Protein AF-A0A5K1A9E9-F1 (afdb_monomer_lite)

Structure (mmCIF, N/CA/C/O backbone):
data_AF-A0A5K1A9E9-F1
#
_entry.id   AF-A0A5K1A9E9-F1
#
loop_
_atom_site.group_PDB
_atom_site.id
_atom_site.type_symbol
_atom_site.label_atom_id
_atom_site.label_alt_id
_atom_site.label_comp_id
_atom_site.label_asym_id
_atom_site.label_entity_id
_atom_site.label_seq_id
_atom_site.pdbx_PDB_ins_code
_atom_site.Cartn_x
_atom_site.Cartn_y
_atom_site.Cartn_z
_atom_site.occupancy
_atom_site.B_iso_or_equiv
_atom_site.auth_seq_id
_atom_site.auth_comp_id
_atom_site.auth_asym_id
_atom_site.auth_atom_id
_atom_site.pdbx_PDB_model_num
ATOM 1 N N . CYS A 1 1 ? 21.323 3.887 -37.472 1.00 54.00 1 CYS A N 1
ATOM 2 C CA . CYS A 1 1 ? 20.163 4.220 -36.609 1.00 54.00 1 CYS A CA 1
ATOM 3 C C . CYS A 1 1 ? 19.607 3.032 -35.812 1.00 54.00 1 CYS A C 1
ATOM 5 O O . CYS A 1 1 ? 19.124 3.246 -34.710 1.00 54.00 1 CYS A O 1
ATOM 7 N N . SER A 1 2 ? 19.722 1.786 -36.285 1.00 60.56 2 SER A N 1
ATOM 8 C CA . SER A 1 2 ? 19.148 0.606 -35.610 1.00 60.56 2 SER A CA 1
ATOM 9 C C . SER A 1 2 ? 19.719 0.317 -34.211 1.00 60.56 2 SER A C 1
ATOM 11 O O . SER A 1 2 ? 18.973 -0.056 -33.315 1.00 60.56 2 SER A O 1
ATOM 13 N N . HIS A 1 3 ? 21.013 0.575 -33.982 1.00 58.12 3 HIS A N 1
ATOM 14 C CA . HIS A 1 3 ? 21.652 0.378 -32.671 1.00 58.12 3 HIS A CA 1
ATOM 15 C C . HIS A 1 3 ? 21.082 1.294 -31.573 1.00 58.12 3 HIS A C 1
ATOM 17 O O . HIS A 1 3 ? 20.880 0.847 -30.447 1.00 58.12 3 HIS A O 1
ATOM 23 N N . ALA A 1 4 ? 20.771 2.552 -31.904 1.00 62.50 4 ALA A N 1
ATOM 24 C CA . ALA A 1 4 ? 20.155 3.491 -30.966 1.00 62.50 4 ALA A CA 1
ATOM 25 C C . ALA A 1 4 ? 18.719 3.064 -30.604 1.00 62.50 4 ALA A C 1
ATOM 27 O O .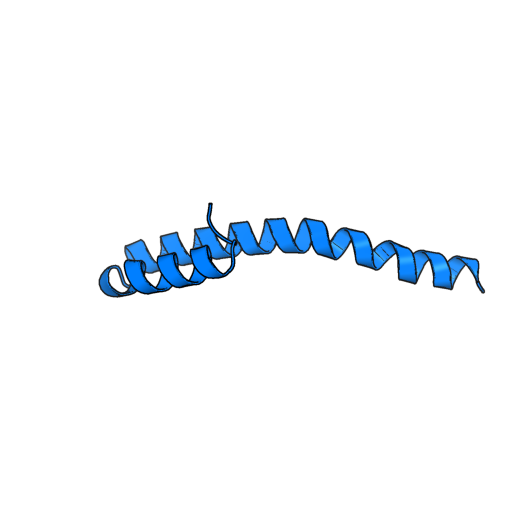 ALA A 1 4 ? 18.332 3.104 -29.440 1.00 62.50 4 ALA A O 1
ATOM 28 N N . ILE A 1 5 ? 17.961 2.565 -31.585 1.00 68.00 5 ILE A N 1
ATOM 29 C CA . ILE A 1 5 ? 16.590 2.068 -31.396 1.00 68.00 5 ILE A CA 1
ATOM 30 C C . ILE A 1 5 ? 16.578 0.794 -30.530 1.00 68.00 5 ILE A C 1
ATOM 32 O O . ILE A 1 5 ? 15.762 0.680 -29.618 1.00 68.00 5 ILE A O 1
ATOM 36 N N . SER A 1 6 ? 17.515 -0.139 -30.737 1.00 63.28 6 SER A N 1
ATOM 37 C CA . SER A 1 6 ? 17.629 -1.346 -29.902 1.00 63.28 6 SER A CA 1
ATOM 38 C C . SER A 1 6 ? 18.019 -1.051 -28.452 1.00 63.28 6 SER A C 1
ATOM 40 O O . SER A 1 6 ? 17.578 -1.770 -27.557 1.00 63.28 6 SER A O 1
ATOM 42 N N . GLN A 1 7 ? 18.810 -0.004 -28.199 1.00 66.25 7 GLN A N 1
ATOM 43 C CA . GLN A 1 7 ? 19.156 0.410 -26.835 1.00 66.25 7 GLN A CA 1
ATOM 44 C C . GLN A 1 7 ? 17.976 1.081 -26.118 1.00 66.25 7 GLN A C 1
ATOM 46 O O . GLN A 1 7 ? 17.751 0.802 -24.943 1.00 66.25 7 GLN A O 1
ATOM 51 N N . LEU A 1 8 ? 17.165 1.878 -26.826 1.00 60.12 8 LEU A N 1
ATOM 52 C CA . LEU A 1 8 ? 15.908 2.420 -26.288 1.00 60.12 8 LEU A CA 1
ATOM 53 C C . LEU A 1 8 ? 14.902 1.306 -25.951 1.00 60.12 8 LEU A C 1
ATOM 55 O O . LEU A 1 8 ? 14.238 1.363 -24.918 1.00 60.12 8 LEU A O 1
ATOM 59 N N . ALA A 1 9 ? 14.828 0.261 -26.780 1.00 60.88 9 ALA A N 1
ATOM 60 C CA . ALA A 1 9 ? 13.978 -0.901 -26.523 1.00 60.88 9 ALA A CA 1
ATOM 61 C C . ALA A 1 9 ? 14.473 -1.761 -25.341 1.00 60.88 9 ALA A C 1
ATOM 63 O O . ALA A 1 9 ? 13.662 -2.225 -24.544 1.00 60.88 9 ALA A O 1
ATOM 64 N N . LYS A 1 10 ? 15.793 -1.949 -25.182 1.00 56.94 10 LYS A N 1
ATOM 65 C CA . LYS A 1 10 ? 16.391 -2.708 -24.062 1.00 56.94 10 LYS A CA 1
ATOM 66 C C . LYS A 1 10 ? 16.393 -1.952 -22.729 1.00 56.94 10 LYS A C 1
ATOM 68 O O . LYS A 1 10 ? 16.357 -2.596 -21.682 1.00 56.94 10 LYS A O 1
ATOM 73 N N . GLY A 1 11 ? 16.417 -0.618 -22.747 1.00 55.38 11 GLY A N 1
ATOM 74 C CA . GLY A 1 11 ? 16.407 0.221 -21.543 1.00 55.38 11 GLY A CA 1
ATOM 75 C C . GLY A 1 11 ? 15.113 0.134 -20.727 1.00 55.38 11 GLY A C 1
ATOM 76 O O . GLY A 1 11 ? 15.165 0.220 -19.504 1.00 55.38 11 GLY A O 1
ATOM 77 N N . ARG A 1 12 ? 13.970 -0.139 -21.373 1.00 54.03 12 ARG A N 1
ATOM 78 C CA . ARG A 1 12 ? 12.655 -0.253 -20.704 1.00 54.03 12 ARG A CA 1
ATOM 79 C C . ARG A 1 12 ? 12.497 -1.488 -19.812 1.00 54.03 12 ARG A C 1
ATOM 81 O O . ARG A 1 12 ? 11.560 -1.540 -19.032 1.00 54.03 12 ARG A O 1
ATOM 88 N N . ASN A 1 13 ? 13.405 -2.464 -19.892 1.00 53.06 13 ASN A N 1
ATOM 89 C CA . ASN A 1 13 ? 13.336 -3.682 -19.076 1.00 53.06 13 ASN A CA 1
ATOM 90 C C . ASN A 1 13 ? 13.892 -3.479 -17.645 1.00 53.06 13 ASN A C 1
ATOM 92 O O . ASN A 1 13 ? 13.514 -4.182 -16.717 1.00 53.06 13 ASN A O 1
ATOM 96 N N . LYS A 1 14 ? 14.770 -2.489 -17.423 1.00 54.03 14 LYS A N 1
ATOM 97 C CA . LYS A 1 14 ? 15.270 -2.182 -16.065 1.00 54.03 14 LYS A CA 1
ATOM 98 C C . LYS A 1 14 ? 14.218 -1.501 -15.183 1.00 54.03 14 LYS A C 1
ATOM 100 O O . LYS A 1 14 ? 14.168 -1.768 -13.986 1.00 54.03 14 LYS A O 1
ATOM 105 N N . GLU A 1 15 ? 13.329 -0.725 -15.800 1.00 56.75 15 GLU A N 1
ATOM 106 C CA . GLU A 1 15 ? 12.242 -0.015 -15.120 1.00 56.75 15 GLU A CA 1
ATOM 107 C C . GLU A 1 15 ? 11.208 -0.967 -14.498 1.00 56.75 15 GLU A C 1
ATOM 109 O O . GLU A 1 15 ? 10.618 -0.642 -13.478 1.00 56.75 15 GLU A O 1
ATOM 114 N N . GLU A 1 16 ? 11.012 -2.167 -15.050 1.00 59.44 16 GLU A N 1
ATOM 115 C CA . GLU A 1 16 ? 10.055 -3.136 -14.498 1.00 59.44 16 GLU A CA 1
ATOM 116 C C . GLU A 1 16 ? 10.521 -3.695 -13.143 1.00 59.44 16 GLU A C 1
ATOM 118 O O . GLU A 1 16 ? 9.739 -3.795 -12.190 1.00 59.44 16 GLU A O 1
ATOM 123 N N . LYS A 1 17 ? 11.817 -4.016 -13.030 1.00 60.09 17 LYS A N 1
ATOM 124 C CA . LYS A 1 17 ? 12.402 -4.544 -11.793 1.00 60.09 17 LYS A CA 1
AT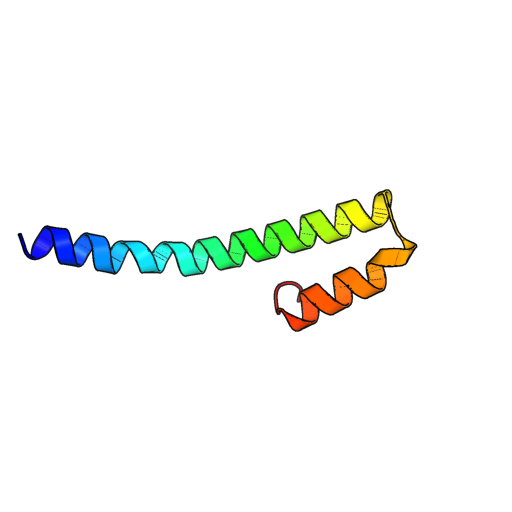OM 125 C C . LYS A 1 17 ? 12.517 -3.458 -10.725 1.00 60.09 17 LYS A C 1
ATOM 127 O O . LYS A 1 17 ? 12.056 -3.660 -9.605 1.00 60.09 17 LYS A O 1
ATOM 132 N N . GLU A 1 18 ? 13.063 -2.298 -11.088 1.00 63.25 18 GLU A N 1
ATOM 133 C CA . GLU A 1 18 ? 13.139 -1.141 -10.187 1.00 63.25 18 GLU A CA 1
ATOM 134 C C . GLU A 1 18 ? 11.734 -0.650 -9.805 1.00 63.25 18 GLU A C 1
ATOM 136 O O . GLU A 1 18 ? 11.477 -0.338 -8.645 1.00 63.25 18 GLU A O 1
ATOM 141 N N . GLY A 1 19 ? 10.784 -0.677 -10.742 1.00 69.81 19 GLY A N 1
ATOM 142 C CA . GLY A 1 19 ? 9.380 -0.355 -10.510 1.00 69.81 19 GLY A CA 1
ATOM 143 C C . GLY A 1 19 ? 8.720 -1.295 -9.505 1.00 69.81 19 GLY A C 1
ATOM 144 O O . GLY A 1 19 ? 7.988 -0.831 -8.635 1.00 69.81 19 GLY A O 1
ATOM 145 N N . SER A 1 20 ? 9.029 -2.590 -9.552 1.00 78.00 20 SER A N 1
ATOM 146 C CA . SER A 1 20 ? 8.515 -3.571 -8.588 1.00 78.00 20 SER A CA 1
ATOM 147 C C . SER A 1 20 ? 9.056 -3.335 -7.171 1.00 78.00 20 SER A C 1
ATOM 149 O O . SER A 1 20 ? 8.298 -3.367 -6.199 1.00 78.00 20 SER A O 1
ATOM 151 N N . GLU A 1 21 ? 10.353 -3.040 -7.032 1.00 83.50 21 GLU A N 1
ATOM 152 C CA . GLU A 1 21 ? 10.968 -2.731 -5.732 1.00 83.50 21 GLU A CA 1
ATOM 153 C C . GLU A 1 21 ? 10.455 -1.401 -5.157 1.00 83.50 21 GLU A C 1
ATOM 155 O O . GLU A 1 21 ? 10.104 -1.322 -3.976 1.00 83.50 21 GLU A O 1
ATOM 160 N N . LEU A 1 22 ? 10.318 -0.372 -5.998 1.00 86.75 22 LEU A N 1
ATOM 161 C CA . LEU A 1 22 ? 9.754 0.924 -5.615 1.00 86.75 22 LEU A CA 1
ATOM 162 C C . LEU A 1 22 ? 8.284 0.815 -5.197 1.00 86.75 22 LEU A C 1
ATOM 164 O O . LEU A 1 22 ? 7.882 1.428 -4.208 1.00 86.75 22 LEU A O 1
ATOM 168 N N . GLN A 1 23 ? 7.481 0.018 -5.904 1.00 88.88 23 GLN A N 1
ATOM 169 C CA . GLN A 1 23 ? 6.083 -0.223 -5.540 1.00 88.88 23 GLN A CA 1
ATOM 170 C C . GLN A 1 23 ? 5.966 -0.944 -4.193 1.00 88.88 23 GLN A C 1
ATOM 172 O O . GLN A 1 23 ? 5.131 -0.562 -3.371 1.00 88.88 23 GLN A O 1
ATOM 177 N N . SER A 1 24 ? 6.828 -1.929 -3.925 1.00 89.19 24 SER A N 1
ATOM 178 C CA . SER A 1 24 ? 6.882 -2.609 -2.624 1.00 89.19 24 SER A CA 1
ATOM 179 C C . SER A 1 24 ? 7.280 -1.651 -1.492 1.00 89.19 24 SER A C 1
ATOM 181 O O . SER A 1 24 ? 6.673 -1.646 -0.416 1.00 89.19 24 SER A O 1
ATOM 183 N N . LEU A 1 25 ? 8.245 -0.759 -1.737 1.00 91.19 25 LEU A N 1
ATOM 184 C CA . LEU A 1 25 ? 8.643 0.274 -0.779 1.00 91.19 25 LEU A CA 1
ATOM 185 C C . LEU A 1 25 ? 7.510 1.278 -0.507 1.00 91.19 25 LEU A C 1
ATOM 187 O O . LEU A 1 25 ? 7.222 1.594 0.651 1.00 91.19 25 LEU A O 1
ATOM 191 N N . ALA A 1 26 ? 6.832 1.751 -1.555 1.00 92.12 26 ALA A N 1
ATOM 192 C CA . ALA A 1 26 ? 5.693 2.657 -1.437 1.00 92.12 26 ALA A CA 1
ATOM 193 C C . ALA A 1 26 ? 4.527 2.007 -0.674 1.00 92.12 26 ALA A C 1
ATOM 195 O O . ALA A 1 26 ? 3.930 2.643 0.196 1.00 92.12 26 ALA A O 1
ATOM 196 N N . ALA A 1 27 ? 4.248 0.724 -0.926 1.00 93.38 27 ALA A N 1
ATOM 197 C CA . ALA A 1 27 ? 3.242 -0.046 -0.200 1.00 93.38 27 ALA A CA 1
ATOM 198 C C . ALA A 1 27 ? 3.556 -0.113 1.305 1.00 93.38 27 ALA A C 1
ATOM 200 O O . ALA A 1 27 ? 2.679 0.121 2.139 1.00 93.38 27 ALA A O 1
ATOM 201 N N . GLN A 1 28 ? 4.817 -0.354 1.674 1.00 93.69 28 GLN A N 1
ATOM 202 C CA . GLN A 1 28 ? 5.252 -0.357 3.074 1.00 93.69 28 GLN A CA 1
ATOM 203 C C . GLN A 1 28 ? 5.137 1.024 3.733 1.00 93.69 28 GLN A C 1
ATOM 205 O O . GLN A 1 28 ? 4.708 1.119 4.887 1.00 93.69 28 GLN A O 1
ATOM 210 N N . ALA A 1 29 ? 5.490 2.096 3.018 1.00 94.25 29 ALA A N 1
ATOM 211 C CA . ALA A 1 29 ? 5.332 3.463 3.507 1.00 94.25 29 ALA A CA 1
ATOM 212 C C . ALA A 1 29 ? 3.853 3.802 3.757 1.00 94.25 29 ALA A C 1
ATOM 214 O O . ALA A 1 29 ? 3.518 4.334 4.816 1.00 94.25 29 ALA A O 1
ATOM 215 N N . LEU A 1 30 ? 2.963 3.406 2.841 1.00 93.25 30 LEU A N 1
ATOM 216 C CA . LEU A 1 30 ? 1.520 3.610 2.965 1.00 93.25 30 LEU A CA 1
ATOM 217 C C . LEU A 1 30 ? 0.952 2.901 4.206 1.00 93.25 30 LEU A C 1
ATOM 219 O O . LEU A 1 30 ? 0.183 3.488 4.964 1.00 93.25 30 LEU A O 1
ATOM 223 N N . VAL A 1 31 ? 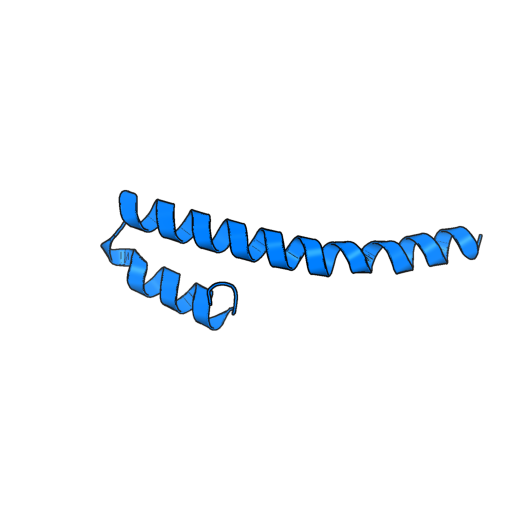1.372 1.659 4.468 1.00 94.44 31 VAL A N 1
ATOM 224 C CA . VAL A 1 31 ? 0.971 0.905 5.672 1.00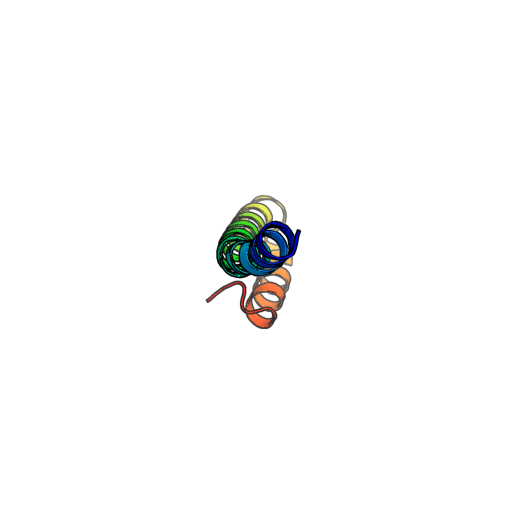 94.44 31 VAL A CA 1
ATOM 225 C C . VAL A 1 31 ? 1.435 1.603 6.952 1.00 94.44 31 VAL A C 1
ATOM 227 O O . VAL A 1 31 ? 0.669 1.684 7.914 1.00 94.44 31 VAL A O 1
ATOM 230 N N . LYS A 1 32 ? 2.673 2.112 6.987 1.00 95.31 32 LYS A N 1
ATOM 231 C CA . LYS A 1 32 ? 3.200 2.854 8.145 1.00 95.31 32 LYS A CA 1
ATOM 232 C C . LYS A 1 32 ? 2.423 4.147 8.389 1.00 95.31 32 LYS A C 1
ATOM 234 O O . LYS A 1 32 ? 2.042 4.411 9.527 1.00 95.31 32 LYS A O 1
ATOM 239 N N . ASP A 1 33 ? 2.137 4.905 7.334 1.00 95.31 33 ASP A N 1
ATOM 240 C CA . ASP A 1 33 ? 1.381 6.155 7.427 1.00 95.31 33 ASP A CA 1
ATOM 241 C C . ASP A 1 33 ? -0.046 5.911 7.940 1.00 95.31 33 ASP A C 1
ATOM 243 O O . ASP A 1 33 ? -0.500 6.560 8.884 1.00 95.31 33 ASP A O 1
ATOM 247 N N . HIS A 1 34 ? -0.719 4.884 7.412 1.00 95.19 34 HIS A N 1
ATOM 248 C CA . HIS A 1 34 ? -2.053 4.499 7.865 1.00 95.19 34 HIS A CA 1
ATOM 249 C C . HIS A 1 34 ? -2.076 3.969 9.298 1.00 95.19 34 HIS A C 1
ATOM 251 O O . HIS A 1 34 ? -3.041 4.239 10.008 1.00 95.19 34 HIS A O 1
ATOM 257 N N . LYS A 1 35 ? -1.030 3.275 9.767 1.00 94.69 35 LYS A N 1
ATOM 258 C CA . LYS A 1 35 ? -0.925 2.885 11.185 1.00 94.69 35 LYS A CA 1
ATOM 259 C C . LYS A 1 35 ? -0.973 4.095 12.114 1.00 94.69 35 LYS A C 1
ATOM 261 O O . LYS A 1 35 ? -1.603 4.013 13.163 1.00 94.69 35 LYS A O 1
ATOM 266 N N . GLN A 1 36 ? -0.327 5.195 11.732 1.00 94.44 36 GLN A N 1
ATOM 267 C CA . GLN A 1 36 ? -0.254 6.399 12.556 1.00 94.44 36 GLN A CA 1
ATOM 268 C C . GLN A 1 36 ? -1.490 7.293 12.397 1.00 94.44 36 GLN A C 1
ATOM 270 O O . GLN A 1 36 ? -2.028 7.780 13.387 1.00 94.44 36 GLN A O 1
ATOM 275 N N . LYS A 1 37 ? -1.933 7.534 11.159 1.00 95.25 37 LYS A N 1
ATOM 276 C CA . LYS A 1 37 ? -2.948 8.5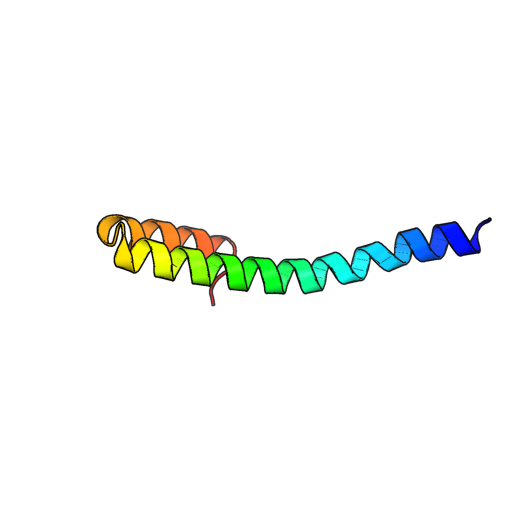55 10.851 1.00 95.25 37 LYS A CA 1
ATOM 277 C C . LYS A 1 37 ? -4.371 8.014 10.758 1.00 95.25 37 LYS A C 1
ATOM 279 O O . LYS A 1 37 ? -5.320 8.765 10.955 1.00 95.25 37 LYS A O 1
ATOM 284 N N . ALA A 1 38 ? -4.540 6.736 10.422 1.00 94.94 38 ALA A N 1
ATOM 285 C CA . ALA A 1 38 ? -5.853 6.140 10.181 1.00 94.94 38 ALA A CA 1
ATOM 286 C C . ALA A 1 38 ? -5.864 4.625 10.472 1.00 94.94 38 ALA A C 1
ATOM 288 O O . ALA A 1 38 ? -6.114 3.827 9.558 1.00 94.94 38 ALA A O 1
ATOM 289 N N . PRO A 1 39 ? -5.620 4.206 11.730 1.00 93.38 39 PRO A N 1
ATOM 290 C CA . PRO A 1 39 ? -5.473 2.794 12.089 1.00 93.38 39 PRO A CA 1
ATOM 291 C C . PRO A 1 39 ? -6.724 1.961 11.779 1.00 93.38 39 PRO A C 1
ATOM 293 O O . PRO A 1 39 ? -6.616 0.785 11.448 1.00 93.38 39 PRO A O 1
ATOM 296 N N . THR A 1 40 ? -7.909 2.576 11.782 1.00 96.44 40 THR A N 1
ATOM 297 C CA . THR A 1 40 ? -9.175 1.929 11.399 1.00 96.44 40 THR A CA 1
ATOM 298 C C . THR A 1 40 ? -9.234 1.526 9.923 1.00 96.44 40 THR A C 1
ATOM 300 O O . THR A 1 40 ? -9.932 0.577 9.579 1.00 96.44 40 THR A O 1
ATOM 303 N N . LYS A 1 41 ? -8.490 2.205 9.038 1.00 94.06 41 LYS A N 1
ATOM 304 C CA . LYS A 1 41 ? -8.427 1.903 7.594 1.00 94.06 41 LYS A CA 1
ATOM 305 C C . LYS A 1 41 ? -7.296 0.939 7.232 1.00 94.06 41 LYS A C 1
ATOM 307 O O . LYS A 1 41 ? -7.250 0.445 6.107 1.00 94.06 41 LYS A O 1
ATOM 312 N N . LEU A 1 42 ? -6.401 0.653 8.176 1.00 94.94 42 LEU A N 1
ATOM 313 C CA . LEU A 1 42 ? -5.247 -0.214 7.970 1.00 94.94 42 LEU A CA 1
ATOM 314 C C . LEU A 1 42 ? -5.611 -1.615 7.441 1.00 94.94 42 LEU A C 1
ATOM 316 O O . LEU A 1 42 ? -4.954 -2.050 6.496 1.00 94.94 42 LEU A O 1
ATOM 320 N N . PRO A 1 43 ? -6.644 -2.318 7.958 1.00 94.81 43 PRO A N 1
ATOM 321 C CA . PRO A 1 43 ? -6.976 -3.660 7.474 1.00 94.81 43 PRO A CA 1
ATOM 322 C C . PRO A 1 43 ? -7.371 -3.669 5.993 1.00 94.81 43 PRO A C 1
ATOM 324 O O . PRO A 1 43 ? -6.947 -4.547 5.243 1.00 94.81 43 PRO A O 1
ATOM 327 N N . LEU A 1 44 ? -8.127 -2.654 5.562 1.00 95.25 44 LEU A N 1
ATOM 328 C CA . LEU A 1 44 ? -8.560 -2.496 4.175 1.00 95.25 44 LEU A CA 1
ATOM 329 C C . LEU A 1 44 ? -7.367 -2.223 3.250 1.00 95.25 44 LEU A C 1
ATOM 331 O O . LEU A 1 44 ? -7.203 -2.898 2.235 1.00 95.25 44 LEU A O 1
ATOM 335 N N . VAL A 1 45 ? -6.504 -1.274 3.627 1.00 94.38 45 VAL A N 1
ATOM 336 C CA . VAL A 1 45 ? -5.313 -0.906 2.844 1.00 94.38 45 VAL A CA 1
ATOM 337 C C . VAL A 1 45 ? -4.334 -2.077 2.749 1.00 94.38 45 VAL A C 1
ATOM 339 O O . VAL A 1 45 ? -3.868 -2.402 1.659 1.00 94.38 45 VAL A O 1
ATOM 342 N N . SER A 1 46 ? -4.056 -2.766 3.859 1.00 93.38 46 SER A N 1
ATOM 343 C CA . SER A 1 46 ? -3.180 -3.939 3.847 1.00 93.38 46 SER A CA 1
ATOM 344 C C . SER A 1 46 ? -3.752 -5.091 3.019 1.00 93.38 46 SER A C 1
ATOM 346 O O . SER A 1 46 ? -2.990 -5.749 2.317 1.00 93.38 46 SER A O 1
ATOM 348 N N . SER A 1 47 ? -5.067 -5.335 3.056 1.00 95.69 47 SER A N 1
ATOM 349 C CA . SER A 1 47 ? -5.700 -6.364 2.220 1.00 95.69 47 SER A CA 1
ATOM 350 C C . SER A 1 47 ? -5.587 -6.032 0.728 1.00 95.69 47 SER A C 1
ATOM 352 O O . SER A 1 47 ? -5.171 -6.883 -0.056 1.00 95.69 47 SER A O 1
ATOM 354 N N . MET A 1 48 ? -5.859 -4.782 0.343 1.00 95.38 48 MET A N 1
ATOM 355 C CA . MET A 1 48 ? -5.728 -4.317 -1.040 1.00 95.38 48 MET A CA 1
ATOM 356 C C . MET A 1 48 ? -4.298 -4.491 -1.571 1.00 95.38 48 MET A C 1
ATOM 358 O O . MET A 1 48 ? -4.102 -5.059 -2.642 1.00 95.38 48 MET A O 1
ATOM 362 N N . LEU A 1 49 ? -3.292 -4.068 -0.803 1.00 94.19 49 LEU A N 1
ATOM 363 C CA . LEU A 1 49 ? -1.884 -4.173 -1.197 1.00 94.19 49 LEU A CA 1
ATOM 364 C C . LEU A 1 49 ? -1.400 -5.630 -1.303 1.00 94.19 49 LEU A C 1
ATOM 366 O O . LEU A 1 49 ? -0.623 -5.949 -2.203 1.00 94.19 49 LEU A O 1
ATOM 370 N N . LYS A 1 50 ? -1.892 -6.531 -0.439 1.00 93.06 50 LYS A N 1
ATOM 371 C CA . LYS A 1 50 ? -1.640 -7.978 -0.557 1.00 93.06 50 LYS A CA 1
ATOM 372 C C . LYS A 1 50 ? -2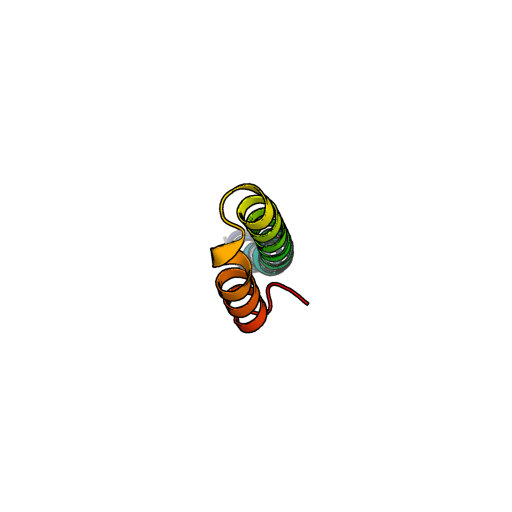.262 -8.569 -1.822 1.00 93.06 50 LYS A C 1
ATOM 374 O O . LYS A 1 50 ? -1.596 -9.322 -2.525 1.00 93.06 50 LYS A O 1
ATOM 379 N N . ASN A 1 51 ? -3.497 -8.188 -2.160 1.00 93.75 51 ASN A N 1
ATOM 380 C CA . ASN A 1 51 ? -4.156 -8.633 -3.396 1.00 93.75 51 ASN A CA 1
ATOM 381 C C . ASN A 1 51 ? -3.403 -8.168 -4.653 1.00 93.75 51 ASN A C 1
ATOM 383 O O . ASN A 1 51 ? -3.363 -8.882 -5.652 1.00 93.75 51 ASN A O 1
ATOM 387 N N . MET A 1 52 ? -2.754 -7.002 -4.583 1.00 90.75 52 MET A N 1
ATOM 388 C CA . MET A 1 52 ? -1.871 -6.490 -5.636 1.00 90.75 52 MET A CA 1
ATOM 389 C C . MET A 1 52 ? -0.464 -7.109 -5.625 1.00 90.75 52 MET A C 1
ATOM 391 O O . MET A 1 52 ? 0.359 -6.733 -6.453 1.00 90.75 52 MET A O 1
ATOM 395 N N . LYS A 1 53 ? -0.174 -8.055 -4.719 1.00 89.75 53 LYS A N 1
ATOM 396 C CA . LYS A 1 53 ? 1.145 -8.693 -4.547 1.00 89.75 53 LYS A CA 1
ATOM 397 C C . LYS A 1 53 ? 2.271 -7.699 -4.215 1.00 89.75 53 LYS A C 1
ATOM 399 O O . LYS A 1 53 ? 3.435 -7.977 -4.479 1.00 89.75 53 LYS A O 1
ATOM 404 N N . LEU A 1 54 ? 1.926 -6.552 -3.623 1.00 88.19 54 LEU A N 1
ATOM 405 C CA . LEU A 1 54 ? 2.873 -5.500 -3.220 1.00 88.19 54 LEU A CA 1
ATOM 406 C C . LEU A 1 54 ? 3.342 -5.641 -1.766 1.00 88.19 54 LEU A C 1
ATOM 408 O O . LEU A 1 54 ? 4.307 -5.004 -1.354 1.00 88.19 54 LEU A O 1
ATOM 412 N N . LEU A 1 55 ? 2.646 -6.466 -0.984 1.00 80.69 55 LEU A N 1
ATOM 413 C CA . LEU A 1 55 ? 3.034 -6.883 0.358 1.00 80.69 55 LEU A CA 1
ATOM 414 C C . LEU A 1 55 ? 3.046 -8.410 0.400 1.00 80.69 55 LEU A C 1
ATOM 416 O O . LEU A 1 55 ? 2.049 -9.032 0.029 1.00 80.69 55 LEU A O 1
ATOM 420 N N . SER A 1 56 ? 4.159 -8.979 0.863 1.00 65.62 56 SER A N 1
ATOM 421 C CA . SER A 1 56 ? 4.311 -10.400 1.201 1.00 65.62 56 SER A CA 1
ATOM 422 C C . SER A 1 56 ? 3.812 -10.681 2.613 1.00 65.62 56 SER A C 1
ATOM 424 O O . SER A 1 56 ? 4.263 -9.947 3.525 1.00 65.62 56 SER A O 1
#

pLDDT: mean 80.79, std 16.04, range [53.06, 96.44]

Secondary structure (DSSP, 8-state):
-HHHHHHHHHHHHHHHHHHHHHHHHHHHHHHHHHHHH-GGGHHHHHHHHHHTT---

Organism: NCBI:txid210225

Foldseek 3Di:
DVVVVVVVVVVVVVCVVVVLVVLLVVLVVVLVVCVPPPVVCNVVSVVVCVVVVSYD

Radius of gyration: 16.98 Å; chains: 1; bounding box: 31×19×49 Å

Sequence (56 aa):
CSHAISQLAKGRNKEEKEGSELQSLAAQALVKDHKQKAPTKLPLVSSMLKNMKLLS